Protein AF-A0AAW9IKG5-F1 (afdb_monomer_lite)

Structure (mmCIF, N/CA/C/O backbone):
data_AF-A0AAW9IKG5-F1
#
_entry.id   AF-A0AAW9IKG5-F1
#
loop_
_atom_site.group_PDB
_atom_site.id
_atom_site.type_symbol
_atom_site.label_atom_id
_atom_site.label_alt_id
_atom_site.label_comp_id
_atom_site.label_asym_id
_atom_site.label_entity_id
_atom_site.label_seq_id
_atom_site.pdbx_PDB_ins_code
_atom_site.Cartn_x
_atom_site.Cartn_y
_atom_site.Cartn_z
_atom_site.occupancy
_atom_site.B_iso_or_equiv
_atom_site.auth_seq_id
_atom_site.auth_comp_id
_atom_site.auth_asym_id
_atom_site.auth_atom_id
_atom_site.pdbx_PDB_model_num
ATOM 1 N N . ILE A 1 1 ? -1.190 10.229 5.513 1.00 89.12 1 ILE A N 1
ATOM 2 C CA . ILE A 1 1 ? -2.637 10.430 5.863 1.00 89.12 1 ILE A CA 1
ATOM 3 C C . ILE A 1 1 ? -3.022 10.312 7.359 1.00 89.12 1 ILE A C 1
ATOM 5 O O . ILE A 1 1 ? -4.180 10.543 7.702 1.00 89.12 1 ILE A O 1
ATOM 9 N N . ASN A 1 2 ? -2.082 10.009 8.262 1.00 94.38 2 ASN A N 1
ATOM 10 C CA . ASN A 1 2 ? -2.360 9.622 9.655 1.00 94.38 2 ASN A CA 1
ATOM 11 C C . ASN A 1 2 ? -3.306 10.522 10.495 1.00 94.38 2 ASN A C 1
ATOM 13 O O . ASN A 1 2 ? -4.291 9.993 11.008 1.00 94.38 2 ASN A O 1
ATOM 17 N N . PRO A 1 3 ? -3.086 11.847 10.645 1.00 94.50 3 PRO A N 1
ATOM 18 C CA . PRO A 1 3 ? -3.902 12.655 11.563 1.00 94.50 3 PRO A CA 1
ATOM 19 C C . PRO A 1 3 ? -5.390 12.681 11.179 1.00 94.50 3 PRO A C 1
ATOM 21 O O . PRO A 1 3 ? -6.255 12.753 12.046 1.00 94.50 3 PRO A O 1
ATOM 24 N N . MET A 1 4 ? -5.702 12.557 9.884 1.00 96.19 4 MET A N 1
ATOM 25 C CA . MET A 1 4 ? -7.083 12.450 9.409 1.00 96.19 4 MET A CA 1
ATOM 26 C C . MET A 1 4 ? -7.701 11.089 9.751 1.00 96.19 4 MET A C 1
ATOM 28 O O . MET A 1 4 ? -8.861 11.031 10.147 1.00 96.19 4 MET A O 1
ATOM 32 N N . ALA A 1 5 ? -6.933 10.001 9.624 1.00 95.62 5 ALA A N 1
ATOM 33 C CA . ALA A 1 5 ? -7.399 8.653 9.948 1.00 95.62 5 ALA A CA 1
ATOM 34 C C . ALA A 1 5 ? -7.672 8.492 11.452 1.00 95.62 5 ALA A C 1
ATOM 36 O O . ALA A 1 5 ? -8.719 7.971 11.835 1.00 95.62 5 ALA A O 1
ATOM 37 N N . GLN A 1 6 ? -6.778 9.007 12.303 1.00 94.50 6 GLN A N 1
ATOM 38 C CA . GLN A 1 6 ? -6.985 9.023 13.752 1.00 94.50 6 GLN A CA 1
ATOM 39 C C . GLN A 1 6 ? -8.186 9.892 14.138 1.00 94.50 6 GLN A C 1
ATOM 41 O O . GLN A 1 6 ? -9.064 9.428 14.859 1.00 94.50 6 GLN A O 1
ATOM 46 N N . GLY A 1 7 ? -8.289 11.112 13.596 1.00 94.94 7 GLY A N 1
ATOM 47 C CA . GLY A 1 7 ? -9.431 11.992 13.859 1.00 94.94 7 GLY A CA 1
ATOM 48 C C . GLY A 1 7 ? -10.774 11.371 13.458 1.00 94.94 7 GLY A C 1
ATOM 49 O O . GLY A 1 7 ? -11.750 11.476 14.200 1.00 94.94 7 GLY A O 1
ATOM 50 N N . ALA A 1 8 ? -10.824 10.665 12.324 1.00 94.69 8 ALA A N 1
ATOM 51 C CA . ALA A 1 8 ? -12.021 9.950 11.886 1.00 94.69 8 ALA A CA 1
ATOM 52 C C . ALA A 1 8 ? -12.398 8.799 12.835 1.00 94.69 8 ALA A C 1
ATOM 54 O O . ALA A 1 8 ? -13.578 8.611 13.135 1.00 94.69 8 ALA A O 1
ATOM 55 N N . ALA A 1 9 ? -11.413 8.042 13.324 1.00 94.44 9 ALA A N 1
ATOM 56 C CA . ALA A 1 9 ? -11.646 6.959 14.272 1.00 94.44 9 ALA A CA 1
ATOM 57 C C . ALA A 1 9 ? -12.120 7.489 15.637 1.00 94.44 9 ALA A C 1
ATOM 59 O O . ALA A 1 9 ? -13.124 6.997 16.152 1.00 94.44 9 ALA A O 1
ATOM 60 N N . ILE A 1 10 ? -11.486 8.544 16.159 1.00 94.81 10 ILE A N 1
ATOM 61 C CA . ILE A 1 10 ? -11.878 9.195 17.420 1.00 94.81 10 ILE A CA 1
ATOM 62 C C . ILE A 1 10 ? -13.293 9.774 17.317 1.00 94.81 10 ILE A C 1
ATOM 64 O O . ILE A 1 10 ? -14.132 9.555 18.186 1.00 94.81 10 ILE A O 1
ATOM 68 N N . SER A 1 11 ? -13.613 10.449 16.209 1.00 94.94 11 SER A N 1
ATOM 69 C CA . SER A 1 11 ? -14.956 10.995 15.985 1.00 94.94 11 SER A CA 1
ATOM 70 C C . SER A 1 11 ? -16.049 9.920 15.940 1.00 94.94 11 SER A C 1
ATOM 72 O O . SER A 1 11 ? -17.213 10.243 16.172 1.00 94.94 11 SER A O 1
ATOM 74 N N . LYS A 1 12 ? -15.709 8.674 15.590 1.00 93.94 12 LYS A N 1
ATOM 75 C CA . LYS A 1 12 ? -16.670 7.575 15.429 1.00 93.94 12 LYS A CA 1
ATOM 76 C C . LYS A 1 12 ? -16.791 6.694 16.671 1.00 93.94 12 LYS A C 1
ATOM 78 O O . LYS A 1 12 ? -17.876 6.180 16.930 1.00 93.94 12 LYS A O 1
ATOM 83 N N . TYR A 1 13 ? -15.694 6.486 17.392 1.00 93.62 13 TYR A N 1
ATOM 84 C CA . TYR A 1 13 ? -15.609 5.515 18.485 1.00 93.62 13 TYR A CA 1
ATOM 85 C C . TYR A 1 13 ? -15.300 6.143 19.852 1.00 93.62 13 TYR A C 1
ATOM 87 O O . TYR A 1 13 ? -15.347 5.435 20.853 1.00 93.62 13 TYR A O 1
ATOM 95 N N . GLY A 1 14 ? -15.032 7.451 19.916 1.00 91.00 14 GLY A N 1
ATOM 96 C CA . GLY A 1 14 ? -14.581 8.123 21.133 1.00 91.00 14 GLY A CA 1
ATOM 97 C C . GLY A 1 14 ? -13.085 7.921 21.367 1.00 91.00 14 GLY A C 1
ATOM 98 O O . GLY A 1 14 ? -12.297 7.917 20.425 1.00 91.00 14 GLY A O 1
ATOM 99 N N . GLU A 1 15 ? -12.686 7.779 22.627 1.00 91.94 15 GLU A N 1
ATOM 100 C CA . GLU A 1 15 ? -11.289 7.542 22.992 1.00 91.94 15 GLU A CA 1
ATOM 101 C C . GLU A 1 15 ? -10.838 6.143 22.538 1.00 91.94 15 GLU A C 1
ATOM 103 O O . GLU A 1 15 ? -11.544 5.147 22.731 1.00 91.94 15 GLU A O 1
ATOM 108 N N . LEU A 1 16 ? -9.677 6.083 21.889 1.00 93.12 16 LEU A N 1
ATOM 109 C CA . LEU A 1 16 ? -9.071 4.847 21.405 1.00 93.12 16 LEU A CA 1
ATOM 110 C C . LEU A 1 16 ? -7.993 4.400 22.388 1.00 93.12 16 LEU A C 1
ATOM 112 O O . LEU A 1 16 ? -7.333 5.224 23.009 1.00 93.12 16 LEU A O 1
ATOM 116 N N . ASP A 1 17 ? -7.793 3.092 22.503 1.00 94.50 17 ASP A N 1
ATOM 117 C CA . ASP A 1 17 ? -6.641 2.563 23.226 1.00 94.50 17 ASP A CA 1
ATOM 118 C C . ASP A 1 17 ? -5.351 2.875 22.428 1.00 94.50 17 ASP A C 1
ATOM 120 O O . ASP A 1 17 ? -5.354 2.775 21.195 1.00 94.50 17 ASP A O 1
ATOM 124 N N . ASP A 1 18 ? -4.238 3.162 23.113 1.00 94.62 18 ASP A N 1
ATOM 125 C CA . ASP A 1 18 ? -2.945 3.526 22.493 1.00 94.62 18 ASP A CA 1
ATOM 126 C C . ASP A 1 18 ? -2.489 2.535 21.403 1.00 94.62 18 ASP A C 1
ATOM 128 O O . ASP A 1 18 ? -1.985 2.925 20.347 1.00 94.62 18 ASP A O 1
ATOM 132 N N . GLU A 1 19 ? -2.720 1.235 21.618 1.00 95.12 19 GLU A N 1
ATOM 133 C CA . GLU A 1 19 ? -2.385 0.182 20.650 1.00 95.12 19 GLU A CA 1
ATOM 134 C C . GLU A 1 19 ? -3.129 0.339 19.314 1.00 95.12 19 GLU A C 1
ATOM 136 O O . GLU A 1 19 ? -2.576 0.046 18.251 1.00 95.12 19 GLU A O 1
ATOM 141 N N . ASP A 1 20 ? -4.388 0.785 19.341 1.00 95.75 20 ASP A N 1
ATOM 142 C CA . ASP A 1 20 ? -5.169 0.989 18.121 1.00 95.75 20 ASP A CA 1
ATOM 143 C C . ASP A 1 20 ? -4.802 2.303 17.432 1.00 95.75 20 ASP A C 1
ATOM 145 O O . ASP A 1 20 ? -4.846 2.379 16.202 1.00 95.75 20 ASP A O 1
ATOM 149 N N . GLU A 1 21 ? -4.392 3.323 18.188 1.00 95.44 21 GLU A N 1
ATOM 150 C CA . GLU A 1 21 ? -3.820 4.531 17.601 1.00 95.44 21 GLU A CA 1
ATOM 151 C C . GLU A 1 21 ? -2.539 4.224 16.826 1.00 95.44 21 GLU A C 1
ATOM 153 O O . GLU A 1 21 ? -2.387 4.664 15.682 1.00 95.44 21 GLU A O 1
ATOM 158 N N . ASP A 1 22 ? -1.636 3.443 17.417 1.00 96.69 22 ASP A N 1
ATOM 159 C CA . ASP A 1 22 ? -0.404 3.007 16.763 1.00 96.69 22 ASP A CA 1
ATOM 160 C C . ASP A 1 22 ? -0.682 2.087 15.571 1.00 96.69 22 ASP A C 1
ATOM 162 O O . ASP A 1 22 ? -0.019 2.188 14.533 1.00 96.69 22 ASP A O 1
ATOM 166 N N . LEU A 1 23 ? -1.723 1.257 15.655 1.00 96.31 23 LEU A N 1
ATOM 167 C CA . LEU A 1 23 ? -2.192 0.472 14.520 1.00 96.31 23 LEU A CA 1
ATOM 168 C C . LEU A 1 23 ? -2.650 1.381 13.365 1.00 96.31 23 LEU A C 1
ATOM 170 O O . LEU A 1 23 ? -2.229 1.179 12.225 1.00 96.31 23 LEU A O 1
ATOM 174 N N . ILE A 1 24 ? -3.456 2.414 13.632 1.00 96.50 24 ILE A N 1
ATOM 175 C CA . ILE A 1 24 ? -3.897 3.381 12.609 1.00 96.50 24 ILE A CA 1
ATOM 176 C C . ILE A 1 24 ? -2.700 4.128 11.999 1.00 96.50 24 ILE A C 1
ATOM 178 O O . ILE A 1 24 ? -2.657 4.315 10.776 1.00 96.50 24 ILE A O 1
ATOM 182 N N . LYS A 1 25 ? -1.698 4.501 12.810 1.00 96.44 25 LYS A N 1
ATOM 183 C CA . LYS A 1 25 ? -0.439 5.099 12.326 1.00 96.44 25 LYS A CA 1
ATOM 184 C C . LYS A 1 25 ? 0.284 4.161 11.363 1.00 96.44 25 LYS A C 1
ATOM 186 O O . LYS A 1 25 ? 0.656 4.580 10.264 1.00 96.44 25 LYS A O 1
ATOM 191 N N . ALA A 1 26 ? 0.439 2.892 11.740 1.00 96.44 26 ALA A N 1
ATOM 192 C CA . ALA A 1 26 ? 1.105 1.885 10.922 1.00 96.44 26 ALA A CA 1
ATOM 193 C C . ALA A 1 26 ? 0.380 1.660 9.585 1.00 96.44 26 ALA A C 1
ATOM 195 O O . ALA A 1 26 ? 1.012 1.666 8.528 1.00 96.44 26 ALA A O 1
ATOM 196 N N . HIS A 1 27 ? -0.950 1.539 9.606 1.00 96.94 27 HIS A N 1
ATOM 197 C CA . HIS A 1 27 ? -1.750 1.394 8.388 1.00 96.94 27 HIS A CA 1
ATOM 198 C C . HIS A 1 27 ? -1.710 2.645 7.501 1.00 96.94 27 HIS A C 1
ATOM 200 O O . HIS A 1 27 ? -1.644 2.531 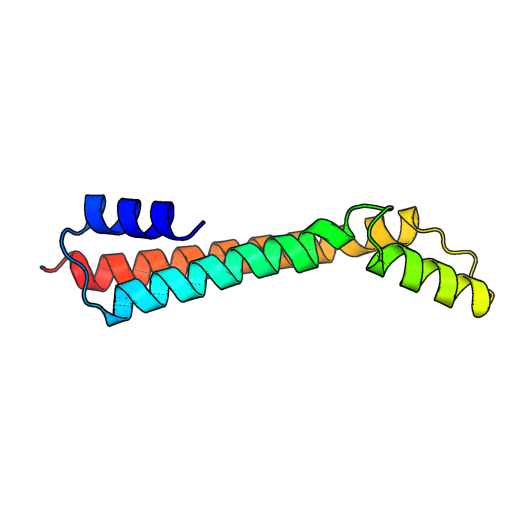6.278 1.00 96.94 27 HIS A O 1
ATOM 206 N N . SER A 1 28 ? -1.672 3.837 8.097 1.00 96.44 28 SER A N 1
ATOM 207 C CA . SER A 1 28 ? -1.509 5.091 7.357 1.00 96.44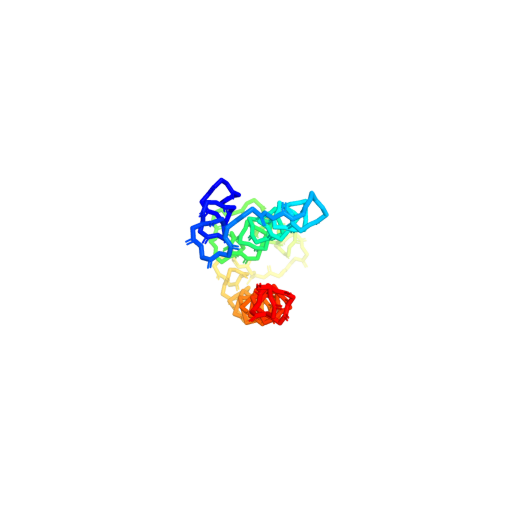 28 SER A CA 1
ATOM 208 C C . SER A 1 28 ? -0.163 5.157 6.634 1.00 96.44 28 SER A C 1
ATOM 210 O O . SER A 1 28 ? -0.116 5.524 5.461 1.00 96.44 28 SER A O 1
ATOM 212 N N . ALA A 1 29 ? 0.922 4.758 7.306 1.00 96.31 29 ALA A N 1
ATOM 213 C CA . ALA A 1 29 ? 2.247 4.672 6.695 1.00 96.31 29 ALA A CA 1
ATOM 214 C C . ALA A 1 29 ? 2.298 3.604 5.588 1.00 96.31 29 ALA A C 1
ATOM 216 O O . ALA A 1 29 ? 2.901 3.825 4.539 1.00 96.31 29 ALA A O 1
ATOM 217 N N . ALA A 1 30 ? 1.634 2.461 5.789 1.00 95.38 30 ALA A N 1
ATOM 218 C CA . ALA A 1 30 ? 1.528 1.415 4.775 1.00 95.38 30 ALA A CA 1
ATOM 219 C C . ALA A 1 30 ? 0.795 1.910 3.517 1.00 95.38 30 ALA A C 1
ATOM 221 O O . ALA A 1 30 ? 1.292 1.713 2.410 1.00 95.38 30 ALA A O 1
ATOM 222 N N . ALA A 1 31 ? -0.337 2.604 3.673 1.00 94.69 31 ALA A N 1
ATO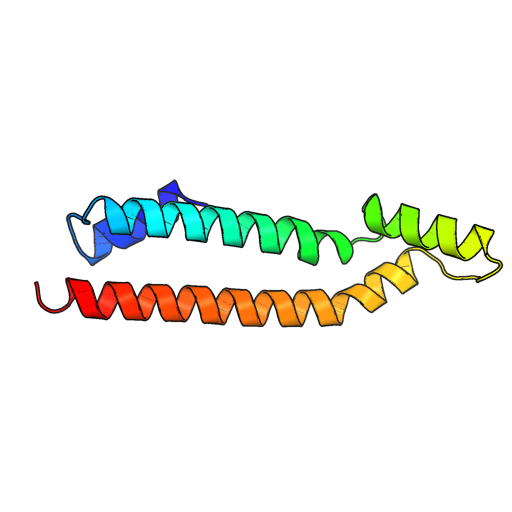M 223 C CA . ALA A 1 31 ? -1.094 3.169 2.558 1.00 94.69 31 ALA A CA 1
ATOM 224 C C . ALA A 1 31 ? -0.279 4.202 1.759 1.00 94.69 31 ALA A C 1
ATOM 226 O O . ALA A 1 31 ? -0.245 4.130 0.527 1.00 94.69 31 ALA A O 1
ATOM 227 N N . ASP A 1 32 ? 0.424 5.107 2.452 1.00 93.81 32 ASP A N 1
ATOM 228 C CA . ASP A 1 32 ? 1.312 6.090 1.819 1.00 93.81 32 ASP A CA 1
ATOM 229 C C . ASP A 1 32 ? 2.444 5.375 1.034 1.00 93.81 32 ASP A C 1
ATOM 231 O O . ASP A 1 32 ? 2.740 5.740 -0.107 1.00 93.81 32 ASP A O 1
ATOM 235 N N . ASN A 1 33 ? 3.010 4.289 1.580 1.00 93.69 33 ASN A N 1
ATOM 236 C CA . ASN A 1 33 ? 4.040 3.483 0.912 1.00 93.69 33 ASN A CA 1
ATOM 237 C C . ASN A 1 33 ? 3.521 2.709 -0.307 1.00 93.69 33 ASN A C 1
ATOM 239 O O . ASN A 1 33 ? 4.195 2.685 -1.336 1.00 93.69 33 ASN A O 1
ATOM 243 N N . TYR A 1 34 ? 2.341 2.086 -0.233 1.00 92.69 34 TYR A N 1
ATOM 244 C CA . TYR A 1 34 ? 1.767 1.364 -1.374 1.00 92.69 34 TYR A CA 1
ATOM 245 C C . TYR A 1 34 ? 1.499 2.303 -2.550 1.00 92.69 34 TYR A C 1
ATOM 247 O O . TYR A 1 34 ? 1.838 1.976 -3.689 1.00 92.69 34 TYR A O 1
ATOM 255 N N . GLY A 1 35 ? 0.927 3.478 -2.269 1.00 89.06 35 GLY A N 1
ATOM 256 C CA . GLY A 1 35 ? 0.667 4.496 -3.281 1.00 89.06 35 GLY A CA 1
ATOM 257 C C . GLY A 1 35 ? 1.955 5.025 -3.909 1.00 89.06 35 GLY A C 1
ATOM 258 O O . GLY A 1 35 ? 2.048 5.111 -5.132 1.00 89.06 35 GLY A O 1
ATOM 259 N N . ASN A 1 36 ? 2.965 5.321 -3.089 1.00 90.31 36 ASN A N 1
ATOM 260 C CA . ASN A 1 36 ? 4.260 5.785 -3.576 1.00 90.31 36 ASN A CA 1
ATOM 261 C C . ASN A 1 36 ? 4.946 4.710 -4.437 1.00 90.31 36 ASN A C 1
ATOM 263 O O . ASN A 1 36 ? 5.256 4.956 -5.595 1.00 90.31 36 ASN A O 1
ATOM 267 N N . PHE A 1 37 ? 5.080 3.486 -3.930 1.00 89.69 37 PHE A N 1
ATOM 268 C CA . PHE A 1 37 ? 5.835 2.440 -4.611 1.00 89.69 37 PHE A CA 1
ATOM 269 C C . PHE A 1 37 ? 5.141 1.916 -5.877 1.00 89.69 37 PHE A C 1
ATOM 271 O O . PHE A 1 37 ? 5.739 1.887 -6.950 1.00 89.69 37 PHE A O 1
ATOM 278 N N . PHE A 1 38 ? 3.875 1.501 -5.781 1.00 90.50 38 PHE A N 1
ATOM 279 C CA . PHE A 1 38 ? 3.180 0.873 -6.910 1.00 90.50 38 PHE A CA 1
ATOM 280 C C . PHE A 1 38 ? 2.506 1.893 -7.829 1.00 90.50 38 PHE A C 1
ATOM 282 O O . PHE A 1 38 ? 2.414 1.658 -9.033 1.00 90.50 38 PHE A O 1
ATOM 289 N N . GLY A 1 39 ? 2.063 3.031 -7.289 1.00 89.06 39 GLY A N 1
ATOM 290 C CA . GLY A 1 39 ? 1.424 4.086 -8.071 1.00 89.06 39 GLY A CA 1
ATOM 291 C C . GLY A 1 39 ? 2.413 4.881 -8.923 1.00 89.06 39 GLY A C 1
ATOM 292 O O . GLY A 1 39 ? 2.134 5.131 -10.095 1.00 89.06 39 GLY A O 1
ATOM 293 N N . GLN A 1 40 ? 3.591 5.238 -8.391 1.00 90.31 40 GLN A N 1
ATOM 294 C CA . GLN A 1 40 ? 4.569 6.029 -9.156 1.00 90.31 40 GLN A CA 1
ATOM 295 C C . GLN A 1 40 ? 5.118 5.282 -10.376 1.00 90.31 40 GLN A C 1
ATOM 297 O O . GLN A 1 40 ? 5.416 5.908 -11.389 1.00 90.31 40 GLN A O 1
ATOM 302 N N . ASN A 1 41 ? 5.194 3.948 -10.332 1.00 92.19 41 ASN A N 1
ATOM 303 C CA . ASN A 1 41 ? 5.658 3.122 -11.455 1.00 92.19 41 ASN A CA 1
ATOM 304 C C . ASN A 1 41 ? 4.743 3.175 -12.692 1.00 92.19 41 ASN A C 1
ATOM 306 O O . ASN A 1 41 ? 5.161 2.777 -13.775 1.00 92.19 41 ASN A O 1
ATOM 310 N N . VAL A 1 42 ? 3.517 3.693 -12.566 1.00 93.50 42 VAL A N 1
ATOM 311 C CA . VAL A 1 42 ? 2.616 3.915 -13.711 1.00 93.50 42 VAL A CA 1
ATOM 312 C C . VAL A 1 42 ? 2.996 5.183 -14.498 1.00 93.50 42 VAL A C 1
ATOM 314 O O . VAL A 1 42 ? 2.525 5.388 -15.616 1.00 93.50 42 VAL A O 1
ATOM 317 N N . PHE A 1 43 ? 3.885 6.027 -13.966 1.00 92.44 43 PHE A N 1
ATOM 318 C CA . PHE A 1 43 ? 4.381 7.219 -14.649 1.00 92.44 43 PHE A CA 1
ATOM 319 C C . PHE A 1 43 ? 5.709 6.948 -15.364 1.00 92.44 43 PHE A C 1
ATOM 321 O O . PHE A 1 43 ? 6.680 6.499 -14.761 1.00 92.44 43 PHE A O 1
ATOM 328 N N . LEU A 1 44 ? 5.779 7.313 -16.649 1.00 90.31 44 LEU A N 1
ATOM 329 C CA . LEU A 1 44 ? 6.964 7.108 -17.497 1.00 90.31 44 LEU A CA 1
ATOM 330 C C . LEU A 1 44 ? 8.231 7.816 -16.986 1.00 90.31 44 LEU A C 1
ATOM 332 O O . LEU A 1 44 ? 9.336 7.355 -17.238 1.00 90.31 44 LEU A O 1
ATOM 336 N N . ALA A 1 45 ? 8.070 8.937 -16.276 1.00 90.31 45 ALA A N 1
ATOM 337 C CA . ALA A 1 45 ? 9.172 9.753 -15.768 1.00 90.31 45 ALA A CA 1
ATOM 338 C C . ALA A 1 45 ? 9.661 9.315 -14.376 1.00 90.31 45 ALA A C 1
ATOM 340 O O . ALA A 1 45 ? 10.486 9.998 -13.772 1.00 90.31 45 ALA A O 1
ATOM 341 N N . ASN A 1 46 ? 9.148 8.203 -13.842 1.00 93.62 46 ASN A N 1
ATOM 342 C CA . ASN A 1 46 ? 9.648 7.651 -12.592 1.00 93.62 46 ASN A CA 1
ATOM 343 C C . ASN A 1 46 ? 11.062 7.073 -12.786 1.00 93.62 46 ASN A C 1
ATOM 345 O O . ASN A 1 46 ? 11.326 6.356 -13.752 1.00 93.62 46 ASN A O 1
ATOM 349 N N . SER A 1 47 ? 11.965 7.337 -11.842 1.00 92.75 47 SER A N 1
ATOM 350 C CA . SER A 1 47 ? 13.365 6.903 -11.901 1.00 92.75 47 SER A CA 1
ATOM 351 C C . SER A 1 47 ? 13.513 5.383 -12.009 1.00 92.75 47 SER A C 1
ATOM 353 O O . SER A 1 47 ? 14.354 4.909 -12.769 1.00 92.75 47 SER A O 1
ATOM 355 N N . GLY A 1 48 ? 12.662 4.611 -11.322 1.00 92.31 48 GLY A N 1
ATOM 356 C CA . GLY A 1 48 ? 12.653 3.148 -11.426 1.00 92.31 48 GLY A CA 1
ATOM 357 C C . GLY A 1 48 ? 12.279 2.649 -12.826 1.00 92.31 48 GLY A C 1
ATOM 358 O O . GLY A 1 48 ? 12.904 1.727 -13.343 1.00 92.31 48 GLY A O 1
ATOM 359 N N . VAL A 1 49 ? 11.310 3.301 -13.473 1.00 94.88 49 VAL A N 1
ATOM 360 C CA . VAL A 1 49 ? 10.864 2.966 -14.835 1.00 94.88 49 VAL A CA 1
ATOM 361 C C . VAL A 1 49 ? 11.967 3.270 -15.851 1.00 94.88 49 VAL A C 1
ATOM 363 O O . VAL A 1 49 ? 12.272 2.428 -16.695 1.00 94.88 49 VAL A O 1
ATOM 366 N N . LEU A 1 50 ? 12.608 4.437 -15.733 1.00 94.94 50 LEU A N 1
ATOM 367 C CA . LEU A 1 50 ? 13.730 4.831 -16.590 1.00 94.94 50 LEU A CA 1
ATOM 368 C C . LEU A 1 50 ? 14.941 3.906 -16.418 1.00 94.94 50 LEU A C 1
ATOM 370 O O . LEU A 1 50 ? 15.570 3.538 -17.408 1.00 94.94 50 LEU A O 1
ATOM 374 N N . LEU A 1 51 ? 15.241 3.486 -15.185 1.00 95.19 51 LEU A N 1
ATOM 375 C CA . LEU A 1 51 ? 16.314 2.531 -14.907 1.00 95.19 51 LEU A CA 1
ATOM 376 C C . LEU A 1 51 ? 16.056 1.177 -15.582 1.00 95.19 51 LEU A C 1
ATOM 378 O O . LEU A 1 51 ? 16.969 0.612 -16.185 1.00 95.19 51 LEU A O 1
ATOM 382 N N . ILE A 1 52 ? 14.822 0.664 -15.511 1.00 95.31 52 ILE A N 1
ATOM 383 C CA . ILE A 1 52 ? 14.441 -0.593 -16.171 1.00 95.31 52 ILE A CA 1
ATOM 384 C C . ILE A 1 52 ? 14.579 -0.457 -17.690 1.00 95.31 52 ILE A C 1
ATOM 386 O O . ILE A 1 52 ? 15.217 -1.307 -18.309 1.00 95.31 52 ILE A O 1
ATOM 390 N N . ALA A 1 53 ? 14.037 0.614 -18.280 1.00 95.38 53 ALA A N 1
ATOM 391 C CA . ALA A 1 53 ? 14.126 0.856 -19.719 1.00 95.38 53 ALA A CA 1
ATOM 392 C C . ALA A 1 53 ? 15.589 0.946 -20.194 1.00 95.38 53 ALA A C 1
ATOM 394 O O . ALA A 1 53 ? 15.976 0.211 -21.097 1.00 95.38 53 ALA A O 1
ATOM 395 N N . GLY A 1 54 ? 16.434 1.737 -19.521 1.00 95.06 54 GLY A N 1
ATOM 396 C CA . GLY A 1 54 ? 17.854 1.859 -19.877 1.00 95.06 54 GLY A CA 1
ATOM 397 C C . GLY A 1 54 ? 18.650 0.559 -19.693 1.00 95.06 54 GLY A C 1
ATOM 398 O O . GLY A 1 54 ? 19.555 0.254 -20.474 1.00 95.06 54 GLY A O 1
ATOM 399 N N . THR A 1 55 ? 18.292 -0.258 -18.696 1.00 96.56 55 THR A N 1
ATOM 400 C CA . THR A 1 55 ? 18.908 -1.583 -18.506 1.00 96.56 55 THR A CA 1
ATOM 401 C C . THR A 1 55 ? 18.522 -2.533 -19.640 1.00 96.56 55 THR A C 1
ATOM 403 O O . THR A 1 55 ? 19.384 -3.221 -20.184 1.00 96.56 55 THR A O 1
ATOM 406 N N . LEU A 1 56 ? 17.243 -2.564 -20.028 1.00 96.31 56 LEU A N 1
ATOM 407 C CA . LEU A 1 56 ? 16.757 -3.391 -21.136 1.00 96.31 56 LEU A CA 1
ATOM 408 C C . LEU A 1 56 ? 17.355 -2.955 -22.479 1.00 96.31 56 LEU A C 1
ATOM 410 O O . LEU A 1 56 ? 17.767 -3.814 -23.257 1.00 96.31 56 LEU A O 1
ATOM 414 N N . GLU A 1 57 ? 17.488 -1.649 -22.705 1.00 94.94 57 GLU A N 1
ATOM 415 C CA . GLU A 1 57 ? 18.160 -1.086 -23.879 1.00 94.94 57 GLU A CA 1
ATOM 416 C C . GLU A 1 57 ? 19.627 -1.539 -23.956 1.00 94.94 57 GLU A C 1
ATOM 418 O O . GLU A 1 57 ? 20.078 -2.012 -24.999 1.00 94.94 57 GLU A O 1
ATOM 423 N N . THR A 1 58 ? 20.350 -1.514 -22.829 1.00 95.44 58 THR A N 1
ATOM 424 C CA . THR A 1 58 ? 21.742 -2.005 -22.743 1.00 95.44 58 THR A CA 1
ATOM 425 C C . THR A 1 58 ? 21.855 -3.503 -23.061 1.00 95.44 58 THR A C 1
ATOM 427 O O . THR A 1 58 ? 22.866 -3.957 -23.593 1.00 95.44 58 THR A O 1
ATOM 430 N N . LEU A 1 59 ? 20.810 -4.280 -22.766 1.00 96.75 59 LEU A N 1
ATOM 431 C CA . LEU A 1 59 ? 20.716 -5.709 -23.082 1.00 96.75 59 LEU A CA 1
ATOM 432 C C . LEU A 1 59 ? 20.253 -5.989 -24.527 1.00 96.75 59 LEU A C 1
ATOM 434 O O . LEU A 1 59 ? 20.123 -7.152 -24.906 1.00 96.75 59 LEU A O 1
ATOM 438 N N . GLY A 1 60 ? 20.013 -4.951 -25.336 1.00 94.94 60 GLY A N 1
ATOM 439 C CA . GLY A 1 60 ? 19.587 -5.063 -26.733 1.00 94.94 60 GLY A CA 1
ATOM 440 C C . GLY A 1 60 ? 18.074 -5.201 -26.933 1.00 94.94 60 GLY A C 1
ATOM 441 O O . GLY A 1 60 ? 17.634 -5.490 -28.047 1.00 94.94 60 GLY A O 1
ATOM 442 N N . TYR A 1 61 ? 17.263 -4.998 -25.890 1.00 95.44 61 TYR A N 1
ATOM 443 C CA . TYR A 1 61 ? 15.805 -4.982 -26.005 1.00 95.44 61 TYR A CA 1
ATOM 444 C C . TYR A 1 61 ? 15.306 -3.573 -26.333 1.00 95.44 61 TYR A C 1
ATOM 446 O O . TYR A 1 61 ? 15.576 -2.622 -25.605 1.00 95.44 61 TYR A O 1
ATOM 454 N N . ASN A 1 62 ? 14.507 -3.444 -27.394 1.00 90.19 62 ASN A N 1
ATOM 455 C CA . ASN A 1 62 ? 13.873 -2.180 -27.769 1.00 90.19 62 ASN A CA 1
ATOM 456 C C . ASN A 1 62 ? 12.595 -1.950 -26.941 1.00 90.19 62 ASN A C 1
ATOM 458 O O . ASN A 1 62 ? 11.484 -2.160 -27.432 1.00 90.19 62 ASN A O 1
ATOM 462 N N . VAL A 1 63 ? 12.769 -1.620 -25.658 1.00 93.00 63 VAL A N 1
ATOM 463 C CA . VAL A 1 63 ? 11.680 -1.357 -24.707 1.00 93.00 63 VAL A CA 1
ATOM 464 C C . VAL A 1 63 ? 11.786 0.075 -24.201 1.00 93.00 63 VAL A C 1
ATOM 466 O O . VAL A 1 63 ? 12.758 0.428 -23.538 1.00 93.00 63 VAL A O 1
ATOM 469 N N . ASP A 1 64 ? 10.770 0.891 -24.474 1.00 92.62 64 ASP A N 1
ATOM 470 C CA . ASP A 1 64 ? 10.709 2.266 -23.981 1.00 92.62 64 ASP A CA 1
ATOM 471 C C . ASP A 1 64 ? 10.092 2.363 -22.567 1.00 92.62 64 ASP A C 1
ATOM 473 O O . ASP A 1 64 ? 9.440 1.447 -22.051 1.00 92.62 64 ASP A O 1
ATOM 477 N N . ALA A 1 65 ? 10.279 3.514 -21.915 1.00 93.81 65 ALA A N 1
ATOM 478 C CA . ALA A 1 65 ? 9.733 3.776 -20.582 1.00 93.81 65 ALA A CA 1
ATOM 479 C C . ALA A 1 65 ? 8.194 3.694 -20.534 1.00 93.81 65 ALA A C 1
ATOM 481 O O . ALA A 1 65 ? 7.614 3.343 -19.504 1.00 93.81 65 ALA A O 1
ATOM 482 N N . LEU A 1 66 ? 7.512 3.991 -21.645 1.00 95.19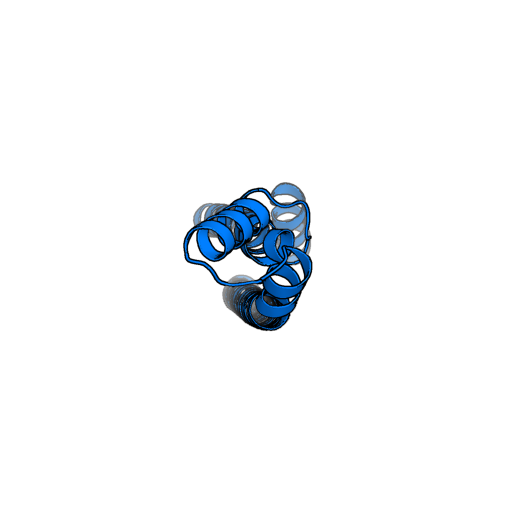 66 LEU A N 1
ATOM 483 C CA . LEU A 1 66 ? 6.055 3.948 -21.721 1.00 95.19 66 LE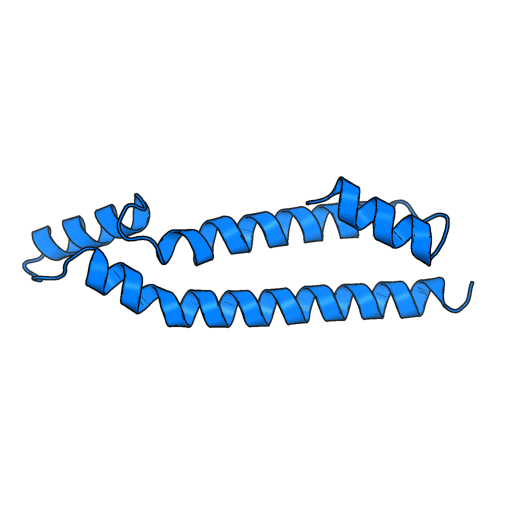U A CA 1
ATOM 484 C C . LEU A 1 66 ? 5.537 2.503 -21.697 1.00 95.19 66 LEU A C 1
ATOM 486 O O . LEU A 1 66 ? 4.508 2.231 -21.077 1.00 95.19 66 LEU A O 1
ATOM 490 N N . GLN A 1 67 ? 6.237 1.569 -22.336 1.00 94.94 67 GLN A N 1
ATOM 491 C CA . GLN A 1 67 ? 5.930 0.142 -22.300 1.00 94.94 67 GLN A CA 1
ATOM 492 C C . GLN A 1 67 ? 6.109 -0.427 -20.890 1.00 94.94 67 GLN A C 1
ATOM 494 O O . GLN A 1 67 ? 5.233 -1.150 -20.414 1.00 94.94 67 GLN A O 1
ATOM 499 N N . VAL A 1 68 ? 7.180 -0.045 -20.187 1.00 95.31 68 VAL A N 1
ATOM 500 C CA . VAL A 1 68 ? 7.413 -0.445 -18.787 1.00 95.31 68 VAL A CA 1
ATOM 501 C C . VAL A 1 68 ? 6.332 0.126 -17.857 1.00 95.31 68 VAL A C 1
ATOM 503 O O . VAL A 1 68 ? 5.774 -0.596 -17.025 1.00 95.31 68 VAL A O 1
ATOM 506 N N . ALA A 1 69 ? 5.962 1.397 -18.030 1.00 95.31 69 ALA A N 1
ATOM 507 C CA . ALA A 1 69 ? 4.885 2.020 -17.260 1.00 95.31 69 ALA A CA 1
ATOM 508 C C . ALA A 1 69 ? 3.530 1.325 -17.498 1.00 95.31 69 ALA A C 1
ATOM 510 O O . ALA A 1 69 ? 2.804 1.022 -16.549 1.00 95.31 69 ALA A O 1
ATOM 511 N N . LYS A 1 70 ? 3.209 0.981 -18.755 1.00 95.25 70 LYS A N 1
ATOM 512 C CA . LYS A 1 70 ? 2.003 0.207 -19.102 1.00 95.25 70 LYS A CA 1
ATOM 513 C C . LYS A 1 70 ? 2.001 -1.178 -18.458 1.00 95.25 70 LYS A C 1
ATOM 515 O O . LYS A 1 70 ? 0.968 -1.601 -17.944 1.00 95.25 70 LYS A O 1
ATOM 520 N N . ALA A 1 71 ? 3.145 -1.860 -18.435 1.00 94.38 71 ALA A N 1
ATOM 521 C CA . ALA A 1 71 ? 3.290 -3.149 -17.763 1.00 94.38 71 ALA A CA 1
ATOM 522 C C . ALA A 1 71 ? 3.089 -3.058 -16.235 1.00 94.38 71 ALA A C 1
ATOM 524 O O . ALA A 1 71 ? 2.717 -4.048 -15.607 1.00 94.38 71 ALA A O 1
ATOM 525 N N . SER A 1 72 ? 3.259 -1.872 -15.641 1.00 94.62 72 SER A N 1
ATOM 526 C CA . SER A 1 72 ? 3.062 -1.635 -14.204 1.00 94.62 72 SER A CA 1
ATOM 527 C C . SER A 1 72 ? 1.594 -1.420 -13.803 1.00 94.62 72 SER A C 1
ATOM 529 O O . SER A 1 72 ? 1.250 -1.599 -12.635 1.00 94.62 72 SER A O 1
ATOM 531 N N . ILE A 1 73 ? 0.701 -1.102 -14.749 1.00 95.50 73 ILE A N 1
ATOM 532 C CA . ILE A 1 73 ? -0.741 -0.902 -14.501 1.00 95.50 73 ILE A CA 1
ATOM 533 C C . ILE A 1 73 ? -1.397 -2.091 -13.773 1.00 95.50 73 ILE A C 1
ATOM 535 O O . ILE A 1 73 ? -2.029 -1.857 -12.740 1.00 95.50 73 ILE A O 1
ATOM 539 N N . PRO A 1 74 ? -1.277 -3.356 -14.235 1.00 96.12 74 PRO A N 1
ATOM 540 C CA . PRO A 1 74 ? -1.904 -4.482 -13.538 1.00 96.12 74 PRO A CA 1
ATOM 541 C C . PRO A 1 74 ? -1.397 -4.636 -12.099 1.00 96.12 74 PRO A C 1
ATOM 543 O O . PRO A 1 74 ? -2.180 -4.952 -11.205 1.00 96.12 74 PRO A O 1
ATOM 546 N N . ILE A 1 75 ? -0.116 -4.349 -11.850 1.00 95.00 75 ILE A N 1
ATOM 547 C CA . ILE A 1 75 ? 0.469 -4.395 -10.505 1.00 95.00 75 ILE A CA 1
ATOM 548 C C . ILE A 1 75 ? -0.122 -3.295 -9.619 1.00 95.00 75 ILE A C 1
ATOM 550 O O . ILE A 1 75 ? -0.504 -3.575 -8.483 1.00 95.00 75 ILE A O 1
ATOM 554 N N . ALA A 1 76 ? -0.273 -2.074 -10.138 1.00 95.06 76 ALA A N 1
ATOM 555 C CA . ALA A 1 76 ? -0.907 -0.975 -9.412 1.00 95.06 76 ALA A CA 1
ATOM 556 C C . ALA A 1 76 ? -2.369 -1.289 -9.045 1.00 95.06 76 ALA A C 1
ATOM 558 O O . ALA A 1 76 ? -2.793 -1.022 -7.921 1.00 95.06 76 ALA A O 1
ATOM 559 N N . VAL A 1 77 ? -3.126 -1.920 -9.952 1.00 96.31 77 VAL A N 1
ATOM 560 C CA . VAL A 1 77 ? -4.508 -2.357 -9.686 1.00 96.31 77 VAL A CA 1
ATOM 561 C C . VAL A 1 77 ? -4.554 -3.411 -8.578 1.00 96.31 77 VAL A C 1
ATOM 563 O O . VAL A 1 77 ? -5.351 -3.287 -7.649 1.00 96.31 77 VAL A O 1
ATOM 566 N N . ILE A 1 78 ? -3.687 -4.427 -8.634 1.00 96.38 78 ILE A N 1
ATOM 567 C CA . ILE A 1 78 ? -3.620 -5.469 -7.597 1.00 96.38 78 ILE A CA 1
ATOM 568 C C . ILE A 1 78 ? -3.245 -4.856 -6.242 1.00 96.38 78 ILE A C 1
ATOM 570 O O . ILE A 1 78 ? -3.904 -5.139 -5.241 1.00 96.38 78 ILE A O 1
ATOM 574 N N . ALA A 1 79 ? -2.235 -3.983 -6.204 1.00 95.88 79 ALA A N 1
ATOM 575 C CA . ALA A 1 79 ? -1.817 -3.299 -4.983 1.00 95.88 79 ALA A CA 1
ATOM 576 C C . ALA A 1 79 ? -2.949 -2.446 -4.387 1.00 95.88 79 ALA A C 1
ATOM 578 O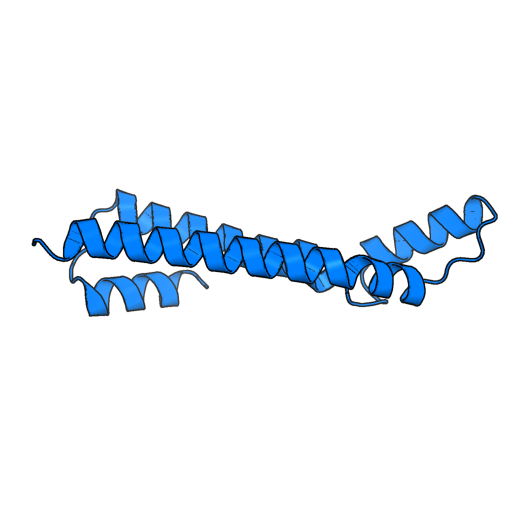 O . ALA A 1 79 ? -3.177 -2.486 -3.178 1.00 95.88 79 ALA A O 1
ATOM 579 N N . PHE A 1 80 ? -3.706 -1.735 -5.229 1.00 95.25 80 PHE A N 1
ATOM 580 C CA . PHE A 1 80 ? -4.874 -0.971 -4.797 1.00 95.25 80 PHE A CA 1
ATOM 581 C C . PHE A 1 80 ? -5.952 -1.871 -4.180 1.00 95.25 80 PHE A C 1
ATOM 583 O O . PHE A 1 80 ? -6.430 -1.583 -3.085 1.00 95.25 80 PHE A O 1
ATOM 590 N N . ILE A 1 81 ? -6.294 -2.991 -4.829 1.00 97.44 81 ILE A N 1
ATOM 591 C CA . ILE A 1 81 ? -7.280 -3.952 -4.308 1.00 97.44 81 ILE A CA 1
ATOM 592 C C . ILE A 1 81 ? -6.841 -4.491 -2.942 1.00 97.44 81 ILE A C 1
ATOM 594 O O . ILE A 1 81 ? -7.634 -4.500 -1.999 1.00 97.44 81 ILE A O 1
ATOM 598 N N . LEU A 1 82 ? -5.578 -4.901 -2.808 1.00 96.62 82 LEU A N 1
ATOM 599 C CA . LEU A 1 82 ? -5.039 -5.397 -1.541 1.00 96.62 82 LEU A CA 1
ATOM 600 C C . LEU A 1 82 ? -5.056 -4.319 -0.449 1.00 96.62 82 LEU A C 1
ATOM 602 O O . LEU A 1 82 ? -5.437 -4.613 0.684 1.00 96.62 82 LEU A O 1
ATOM 606 N N . GLY A 1 83 ? -4.718 -3.072 -0.789 1.00 95.69 83 GLY A N 1
ATOM 607 C CA . GLY A 1 83 ? -4.798 -1.937 0.131 1.00 95.69 83 GLY A CA 1
ATOM 608 C C . GLY A 1 83 ? -6.228 -1.657 0.602 1.00 95.69 83 GLY A C 1
ATOM 609 O O . GLY A 1 83 ? -6.461 -1.457 1.793 1.00 95.69 83 GLY A O 1
ATOM 610 N N . VAL A 1 84 ? -7.210 -1.708 -0.303 1.00 96.19 84 VAL A N 1
ATOM 611 C CA . VAL A 1 84 ? -8.635 -1.566 0.046 1.00 96.19 84 VAL A CA 1
ATOM 612 C C . VAL A 1 84 ? -9.082 -2.691 0.978 1.00 96.19 84 VAL A C 1
ATOM 614 O O . VAL A 1 84 ? -9.714 -2.418 1.998 1.00 96.19 84 VAL A O 1
ATOM 617 N N . ILE A 1 85 ? -8.725 -3.944 0.679 1.00 97.75 85 ILE A N 1
ATOM 618 C CA . ILE A 1 85 ? -9.055 -5.093 1.534 1.00 97.75 85 ILE A CA 1
ATOM 619 C C . ILE A 1 85 ? -8.431 -4.926 2.923 1.00 97.75 85 ILE A C 1
ATOM 621 O O . ILE A 1 85 ? -9.118 -5.119 3.925 1.00 97.75 85 ILE A O 1
ATOM 625 N N . GLN A 1 86 ? -7.156 -4.541 3.007 1.00 96.38 86 GLN A N 1
ATOM 626 C CA . GLN A 1 86 ? -6.468 -4.341 4.282 1.00 96.38 86 GLN A CA 1
ATOM 627 C C . GLN A 1 86 ? -7.148 -3.256 5.134 1.00 96.38 86 GLN A C 1
ATOM 629 O O . GLN A 1 86 ? -7.397 -3.486 6.318 1.00 96.38 86 GLN A O 1
ATOM 634 N N . ASN A 1 87 ? -7.504 -2.115 4.535 1.00 95.44 87 ASN A N 1
ATOM 635 C CA . ASN A 1 87 ? -8.219 -1.040 5.230 1.00 95.44 87 ASN A CA 1
ATOM 636 C C . ASN A 1 87 ? -9.628 -1.470 5.660 1.00 95.44 87 ASN A C 1
ATOM 638 O O . ASN A 1 87 ? -10.037 -1.214 6.789 1.00 95.44 87 ASN A O 1
ATOM 642 N N . TYR A 1 88 ? -10.349 -2.209 4.814 1.00 96.88 88 TYR A N 1
ATOM 643 C CA . TYR A 1 88 ? -11.660 -2.751 5.169 1.00 96.88 88 TYR A CA 1
ATOM 644 C C . TYR A 1 88 ? -11.590 -3.720 6.363 1.00 96.88 88 TYR A C 1
ATOM 646 O O . TYR A 1 88 ? -12.450 -3.705 7.248 1.00 96.88 88 TYR A O 1
ATOM 654 N N . LEU A 1 89 ? -10.560 -4.569 6.414 1.00 96.75 89 LEU A N 1
ATOM 655 C CA . LEU A 1 89 ? -10.339 -5.480 7.538 1.00 96.75 89 LEU A CA 1
ATOM 656 C C . LEU A 1 89 ? -9.991 -4.726 8.828 1.00 96.75 89 LEU A C 1
ATOM 658 O O . LEU A 1 89 ? -10.488 -5.110 9.891 1.00 96.75 89 LEU A O 1
ATOM 662 N N . LEU A 1 90 ? -9.197 -3.653 8.740 1.00 96.12 90 LEU A N 1
ATOM 663 C CA . LEU A 1 90 ? -8.913 -2.765 9.870 1.00 96.12 90 LEU A CA 1
ATOM 664 C C . LEU A 1 90 ? -10.201 -2.128 10.403 1.00 96.12 90 LEU A C 1
ATOM 666 O O . LEU A 1 90 ? -10.498 -2.258 11.591 1.00 96.12 90 LEU A O 1
ATOM 670 N N . ASP A 1 91 ? -11.007 -1.530 9.527 1.00 95.06 91 ASP A N 1
ATOM 671 C CA . ASP A 1 91 ? -12.284 -0.914 9.896 1.00 95.06 91 ASP A CA 1
ATOM 672 C C . ASP A 1 91 ? -13.213 -1.914 10.583 1.00 95.06 91 ASP A C 1
ATOM 674 O O . ASP A 1 91 ? -13.829 -1.603 11.604 1.00 95.06 91 ASP A O 1
ATOM 678 N N . LYS A 1 92 ? -13.288 -3.145 10.064 1.00 95.38 92 LYS A N 1
ATOM 679 C CA . LYS A 1 92 ? -14.082 -4.222 10.664 1.00 95.38 92 LYS A CA 1
ATOM 680 C C . LYS A 1 92 ? -13.551 -4.630 12.040 1.00 95.38 92 LYS A C 1
ATOM 682 O O . LYS A 1 92 ? -14.354 -4.909 12.933 1.00 95.38 92 LYS A O 1
ATOM 687 N N . LYS A 1 93 ? -12.227 -4.674 12.225 1.00 94.44 93 LYS A N 1
ATOM 688 C CA . LYS A 1 93 ? -11.583 -4.982 13.512 1.00 94.44 93 LYS A CA 1
ATOM 689 C C . LYS A 1 93 ? -11.902 -3.902 14.550 1.00 94.44 93 LYS A C 1
ATOM 691 O O . LYS A 1 93 ? -12.385 -4.244 15.629 1.00 94.44 93 LYS A O 1
ATOM 696 N N . LEU A 1 94 ? -11.709 -2.629 14.201 1.00 94.81 94 LEU A N 1
ATOM 697 C CA . LEU A 1 94 ? -12.007 -1.490 15.075 1.00 94.81 94 LEU A CA 1
ATOM 698 C C . LEU A 1 94 ? -13.504 -1.423 15.392 1.00 94.81 94 LEU A C 1
ATOM 700 O O . LEU A 1 94 ? -13.888 -1.386 16.557 1.00 94.81 94 LEU A O 1
ATOM 704 N N . ALA A 1 95 ? -14.369 -1.539 14.381 1.00 94.50 95 ALA A N 1
ATOM 705 C CA . ALA A 1 95 ? -15.812 -1.564 14.593 1.00 94.50 95 ALA A CA 1
ATOM 706 C C . ALA A 1 95 ? -16.226 -2.697 15.540 1.00 94.50 95 ALA A C 1
ATOM 708 O O . ALA A 1 95 ? -17.036 -2.476 16.427 1.00 94.50 95 ALA A O 1
ATOM 709 N N . LYS A 1 96 ? -15.665 -3.906 15.409 1.00 93.56 96 LYS A N 1
ATOM 710 C CA . LYS A 1 96 ? -15.976 -5.012 16.326 1.00 93.56 96 LYS A CA 1
ATOM 711 C C . LYS A 1 96 ? -15.513 -4.734 17.762 1.00 93.56 96 LYS A C 1
ATOM 713 O O . LYS A 1 96 ? -16.216 -5.128 18.688 1.00 93.56 96 LYS A O 1
ATOM 718 N N . LYS A 1 97 ? -14.354 -4.092 17.945 1.00 93.81 97 LYS A N 1
ATOM 719 C CA . LYS A 1 97 ? -13.790 -3.779 19.268 1.00 93.81 97 LYS A CA 1
ATOM 720 C C . LYS A 1 97 ? -14.591 -2.688 19.987 1.00 93.81 97 LYS A C 1
ATOM 722 O O . LYS A 1 97 ? -14.931 -2.864 21.150 1.00 93.81 97 LYS A O 1
ATOM 727 N N . TYR A 1 98 ? -14.939 -1.610 19.285 1.00 92.38 98 TYR A N 1
ATOM 728 C CA . TYR A 1 98 ? -15.561 -0.425 19.887 1.00 92.38 98 TYR A CA 1
ATOM 729 C C . TYR A 1 98 ? -17.096 -0.398 19.816 1.00 92.38 98 TYR A C 1
ATOM 731 O O . TYR A 1 98 ? -17.712 0.308 20.598 1.00 92.38 98 TYR A O 1
ATOM 739 N N . LYS A 1 99 ? -17.753 -1.187 18.951 1.00 78.06 99 LYS A N 1
ATOM 740 C CA . LYS A 1 99 ? -19.234 -1.253 18.884 1.00 78.06 99 LYS A CA 1
ATOM 741 C C . LYS A 1 99 ? -19.890 -1.853 20.139 1.00 78.06 99 LYS A C 1
ATOM 743 O O . LYS A 1 99 ? -21.093 -1.698 20.316 1.00 78.06 99 LYS A O 1
ATOM 748 N N . ASN A 1 100 ? -19.121 -2.560 20.966 1.00 62.34 100 ASN A N 1
ATOM 749 C CA . ASN A 1 100 ? -19.592 -3.182 22.207 1.00 62.34 100 ASN A CA 1
ATOM 750 C C . ASN A 1 100 ? -19.161 -2.413 23.475 1.00 62.34 100 ASN A C 1
ATOM 752 O O . ASN A 1 100 ? -19.313 -2.955 24.570 1.00 62.34 100 ASN A O 1
ATOM 756 N N . ARG A 1 101 ? -18.583 -1.214 23.331 1.00 58.94 101 ARG A N 1
ATOM 757 C CA . ARG A 1 101 ? -18.368 -0.261 24.431 1.00 58.94 101 ARG A CA 1
ATOM 758 C C . ARG A 1 101 ? -19.578 0.663 24.525 1.00 58.94 101 ARG A C 1
ATOM 760 O O . ARG A 1 101 ? -19.933 1.006 25.670 1.00 58.94 101 ARG A O 1
#

pLDDT: mean 93.62, std 5.35, range [58.94, 97.75]

InterPro domains:
  IPR010374 Protein of unknown function DUF969 [PF06149] (1-94)

Foldseek 3Di:
DLVVQVVVLCVPQNDDDPVLSVVSVVLVVVVVVLCVPLVLLLDLPDPVLVVVCVVCVVVVHPDHSNNRSVVSVVVNVVSVVVSVVVVVVSVVVSCVVRVVD

Sequence (101 aa):
INPMAQGAAISKYGELDDEDEDLIKAHSAAADNYGNFFGQNVFLANSGVLLIAGTLETLGYNVDALQVAKASIPIAVIAFILGVIQNYLLDKKLAKKYKNR

Organism: Clostridium perfringens (NCBI:txid1502)

Radius of gyration: 18.98 Å; chains: 1; bounding box: 41×18×52 Å

Secondary structure (DSSP, 8-state):
-HHHHHHHHHHHHSSPPHHHHHHHHHHHHHHHHHIIIIIHTTSTT-HHHHHHHHHHHHTT----HHHHHHHHHHHHHHHHHHHHHHHHHHHHHHHHHHTT-